Protein AF-A0A2G6IHY5-F1 (afdb_monomer_lite)

Secondary structure (DSSP, 8-state):
------------S---------PPP-HHHHHHHHHHHHHHHHHHHS--SSHHHHHHHHHHHHTS-HHHHHHHHTTSSPPPHHHHHHHHHHH-HHHHHHHHHTT--HHHHHHHHHH-------

Structure (mmCIF, N/CA/C/O backbone):
data_AF-A0A2G6IHY5-F1
#
_entry.id   AF-A0A2G6IHY5-F1
#
loop_
_atom_site.group_PDB
_atom_site.id
_atom_site.type_symbol
_atom_site.label_atom_id
_atom_site.label_alt_id
_atom_site.label_comp_id
_atom_site.label_asym_id
_atom_site.label_entity_id
_atom_site.label_seq_id
_atom_site.pdbx_PDB_ins_code
_atom_site.Cartn_x
_atom_site.Cartn_y
_atom_site.Cartn_z
_atom_site.occupancy
_atom_site.B_iso_or_equiv
_atom_site.auth_seq_id
_atom_site.auth_comp_id
_atom_site.auth_asym_id
_atom_site.auth_atom_id
_atom_site.pdbx_PDB_model_num
ATOM 1 N N . MET A 1 1 ? 48.001 -46.995 -20.406 1.00 42.53 1 MET A N 1
ATOM 2 C CA . MET A 1 1 ? 47.532 -46.621 -21.757 1.00 42.53 1 MET A CA 1
ATOM 3 C C . MET A 1 1 ? 46.487 -45.537 -21.577 1.00 42.53 1 MET A C 1
ATOM 5 O O . MET A 1 1 ? 45.381 -45.835 -21.153 1.00 42.53 1 MET A O 1
ATOM 9 N N . THR A 1 2 ? 46.889 -44.283 -21.754 1.00 46.12 2 THR A N 1
ATOM 10 C CA . THR A 1 2 ? 46.117 -43.088 -21.384 1.00 46.12 2 THR A CA 1
ATOM 11 C C . THR A 1 2 ? 45.670 -42.421 -22.679 1.00 46.12 2 THR A C 1
ATOM 13 O O . THR A 1 2 ? 46.515 -42.007 -23.470 1.00 46.12 2 THR A O 1
ATOM 16 N N . ALA A 1 3 ? 44.365 -42.396 -22.944 1.00 45.03 3 ALA A N 1
ATOM 17 C CA . ALA A 1 3 ? 43.824 -41.763 -24.142 1.00 45.03 3 ALA A CA 1
ATOM 18 C C . ALA A 1 3 ? 43.989 -40.229 -24.061 1.00 45.03 3 ALA A C 1
ATOM 20 O O . ALA A 1 3 ? 43.803 -39.663 -22.980 1.00 45.03 3 ALA A O 1
ATOM 21 N N . PRO A 1 4 ? 44.339 -39.542 -25.164 1.00 51.84 4 PRO A N 1
ATOM 22 C CA . PRO A 1 4 ? 44.463 -38.092 -25.176 1.00 51.84 4 PRO A CA 1
ATOM 23 C C . PRO A 1 4 ? 43.076 -37.439 -25.222 1.00 51.84 4 PRO A C 1
ATOM 25 O O . PRO A 1 4 ? 42.255 -37.755 -26.080 1.00 51.84 4 PRO A O 1
ATOM 28 N N . ILE A 1 5 ? 42.835 -36.497 -24.310 1.00 55.34 5 ILE A N 1
ATOM 29 C CA . ILE A 1 5 ? 41.674 -35.604 -24.335 1.00 55.34 5 ILE A CA 1
ATOM 30 C C . ILE A 1 5 ? 41.906 -34.604 -25.475 1.00 55.34 5 ILE A C 1
ATOM 32 O O . ILE A 1 5 ? 42.683 -33.660 -25.332 1.00 55.34 5 ILE A O 1
ATOM 36 N N . ARG A 1 6 ? 41.272 -34.836 -26.626 1.00 54.81 6 ARG A N 1
ATOM 37 C CA . ARG A 1 6 ? 41.107 -33.846 -27.693 1.00 54.81 6 ARG A CA 1
ATOM 38 C C . ARG A 1 6 ? 39.619 -33.595 -27.919 1.00 54.81 6 ARG A C 1
ATOM 40 O O . ARG A 1 6 ? 38.819 -34.521 -27.868 1.00 54.81 6 ARG A O 1
ATOM 47 N N . ASP A 1 7 ? 39.332 -32.324 -28.181 1.00 50.62 7 ASP A N 1
ATOM 48 C CA . ASP A 1 7 ? 38.111 -31.784 -28.781 1.00 50.62 7 ASP A CA 1
ATOM 49 C C . ASP A 1 7 ? 36.902 -31.574 -27.855 1.00 50.62 7 ASP A C 1
ATOM 51 O O . ASP A 1 7 ? 35.847 -32.185 -27.995 1.00 50.62 7 ASP A O 1
ATOM 55 N N . LEU A 1 8 ? 37.024 -30.584 -26.961 1.00 50.41 8 LEU A N 1
ATOM 56 C CA . LEU A 1 8 ? 35.872 -29.747 -26.614 1.00 50.41 8 LEU A CA 1
ATOM 57 C C . LEU A 1 8 ? 35.815 -28.581 -27.617 1.00 50.41 8 LEU A C 1
ATOM 59 O O . LEU A 1 8 ? 36.819 -27.878 -27.766 1.00 50.41 8 LEU A O 1
ATOM 63 N N . PRO A 1 9 ? 34.689 -28.351 -28.313 1.00 47.09 9 PRO A N 1
ATOM 64 C CA . PRO A 1 9 ? 34.588 -27.253 -29.263 1.00 47.09 9 PRO A CA 1
ATOM 65 C C . PRO A 1 9 ? 34.684 -25.903 -28.533 1.00 47.09 9 PRO A C 1
ATOM 67 O O . PRO A 1 9 ? 33.994 -25.665 -27.540 1.00 47.09 9 PRO A O 1
ATOM 70 N N . GLN A 1 10 ? 35.548 -25.017 -29.041 1.00 51.28 10 GLN A N 1
ATOM 71 C CA . GLN A 1 10 ? 35.742 -23.627 -28.610 1.00 51.28 10 GLN A CA 1
ATOM 72 C C . GLN A 1 10 ? 34.499 -22.756 -28.891 1.00 51.28 10 GLN A C 1
ATOM 74 O O . GLN A 1 10 ? 34.558 -21.794 -29.651 1.00 51.28 10 GLN A O 1
ATOM 79 N N . VAL A 1 11 ? 33.354 -23.055 -28.280 1.00 48.09 11 VAL A N 1
ATOM 80 C CA . VAL A 1 11 ? 32.143 -22.222 -28.387 1.00 48.09 11 VAL A CA 1
ATOM 81 C C . VAL A 1 11 ? 32.038 -21.309 -27.168 1.00 48.09 11 VAL A C 1
ATOM 83 O O . VAL A 1 11 ? 31.074 -21.376 -26.421 1.00 48.09 11 VAL A O 1
ATOM 86 N N . LEU A 1 12 ? 33.055 -20.482 -26.912 1.00 45.16 12 LEU A N 1
ATOM 87 C CA . LEU A 1 12 ? 32.998 -19.471 -25.844 1.00 45.16 12 LEU A CA 1
ATOM 88 C C . LEU A 1 12 ? 33.765 -18.183 -26.190 1.00 45.16 12 LEU A C 1
ATOM 90 O O . LEU A 1 12 ? 34.335 -17.558 -25.303 1.00 45.16 12 LEU A O 1
ATOM 94 N N . HIS A 1 13 ? 33.788 -17.759 -27.460 1.00 44.12 13 HIS A N 1
ATOM 95 C CA . HIS A 1 13 ? 34.491 -16.518 -27.822 1.00 44.12 13 HIS A CA 1
ATOM 96 C C . HIS A 1 13 ? 33.731 -15.479 -28.651 1.00 44.12 13 HIS A C 1
ATOM 98 O O . HIS A 1 13 ? 34.336 -14.500 -29.074 1.00 44.12 13 HIS A O 1
ATOM 104 N N . GLU A 1 14 ? 32.405 -15.580 -28.771 1.00 40.94 14 GLU A N 1
ATOM 105 C CA . GLU A 1 14 ? 31.595 -14.535 -29.418 1.00 40.94 14 GLU A CA 1
ATOM 106 C C . GLU A 1 14 ? 30.327 -14.206 -28.617 1.00 40.94 14 GLU A C 1
ATOM 108 O O . GLU A 1 14 ? 29.199 -14.384 -29.056 1.00 40.94 14 GLU A O 1
ATOM 113 N N . ALA A 1 15 ? 30.520 -13.677 -27.410 1.00 43.53 15 ALA A N 1
ATOM 114 C CA . ALA A 1 15 ? 29.554 -12.767 -26.793 1.00 43.53 15 ALA A CA 1
ATOM 115 C C . ALA A 1 15 ? 30.269 -11.443 -26.494 1.00 43.53 15 ALA A C 1
ATOM 117 O O . ALA A 1 15 ? 30.349 -10.972 -25.361 1.00 43.53 15 ALA A O 1
ATOM 118 N N . SER A 1 16 ? 30.875 -10.879 -27.539 1.00 42.69 16 SER A N 1
ATOM 119 C CA . SER A 1 16 ? 31.431 -9.536 -27.511 1.00 42.69 16 SER A CA 1
ATOM 120 C C . SER A 1 16 ? 30.284 -8.524 -27.471 1.00 42.69 16 SER A C 1
ATOM 122 O O . SER A 1 16 ? 29.480 -8.438 -28.392 1.00 42.69 16 SER A O 1
ATOM 124 N N . SER A 1 17 ? 30.257 -7.752 -26.386 1.00 43.03 17 SER A N 1
ATOM 125 C CA . SER A 1 17 ? 29.934 -6.320 -26.379 1.00 43.03 17 SER A CA 1
ATOM 126 C C . SER A 1 17 ? 28.551 -5.851 -26.863 1.00 43.03 17 SER A C 1
ATOM 128 O O . SER A 1 17 ? 28.430 -4.827 -27.527 1.00 43.03 17 SER A O 1
ATOM 130 N N . ALA A 1 18 ? 27.472 -6.449 -26.358 1.00 43.50 18 ALA A N 1
ATOM 131 C CA . ALA A 1 18 ? 26.293 -5.635 -26.062 1.00 43.50 18 ALA A CA 1
ATOM 132 C C . ALA A 1 18 ? 26.519 -4.974 -24.696 1.00 43.50 18 ALA A C 1
ATOM 134 O O . ALA A 1 18 ? 26.227 -5.567 -23.655 1.00 43.50 18 ALA A O 1
ATOM 135 N N . GLN A 1 19 ? 27.074 -3.755 -24.679 1.00 49.50 19 GLN A N 1
ATOM 136 C CA . GLN A 1 19 ? 26.905 -2.871 -23.526 1.00 49.50 19 GLN A CA 1
ATOM 137 C C . GLN A 1 19 ? 25.406 -2.814 -23.248 1.00 49.50 19 GLN A C 1
ATOM 139 O O . GLN A 1 19 ? 24.641 -2.210 -23.998 1.00 49.50 19 GLN A O 1
ATOM 144 N N . SER A 1 20 ? 24.978 -3.529 -22.210 1.00 49.41 20 SER A N 1
ATOM 145 C CA . SER A 1 20 ? 23.612 -3.487 -21.723 1.00 49.41 20 SER A CA 1
ATOM 146 C C . SER A 1 20 ? 23.421 -2.075 -21.196 1.00 49.41 20 SER A C 1
ATOM 148 O O . SER A 1 20 ? 23.779 -1.785 -20.058 1.00 49.41 20 SER A O 1
ATOM 150 N N . GLY A 1 21 ? 22.964 -1.175 -22.067 1.00 45.34 21 GLY A N 1
ATOM 151 C CA . GLY A 1 21 ? 22.599 0.193 -21.740 1.00 45.34 21 GLY A CA 1
ATOM 152 C C . GLY A 1 21 ? 21.394 0.162 -20.815 1.00 45.34 21 GLY A C 1
ATOM 153 O O . GLY A 1 21 ? 20.267 0.405 -21.236 1.00 45.34 21 GLY A O 1
ATOM 154 N N . VAL A 1 22 ? 21.614 -0.217 -19.557 1.00 59.16 22 VAL A N 1
ATOM 155 C CA . VAL A 1 22 ? 20.618 -0.102 -18.502 1.00 59.16 22 VAL A CA 1
ATOM 156 C C . VAL A 1 22 ? 20.440 1.392 -18.304 1.00 59.16 22 VAL A C 1
ATOM 158 O O . VAL A 1 22 ? 21.335 2.054 -17.775 1.00 59.16 22 VAL A O 1
ATOM 161 N N . ALA A 1 23 ? 19.328 1.944 -18.798 1.00 62.31 23 ALA A N 1
ATOM 162 C CA . ALA A 1 23 ? 19.044 3.352 -18.568 1.00 62.31 23 ALA A CA 1
ATOM 163 C C . ALA A 1 23 ? 19.051 3.614 -17.051 1.00 62.31 23 ALA A C 1
ATOM 165 O O . ALA A 1 23 ? 18.629 2.746 -16.274 1.00 62.31 23 ALA A O 1
ATOM 166 N N . PRO A 1 24 ? 19.564 4.773 -16.614 1.00 70.56 24 PRO A N 1
ATOM 167 C CA . PRO A 1 24 ? 19.624 5.102 -15.202 1.00 70.56 24 PRO A CA 1
ATOM 168 C C . PRO A 1 24 ? 18.221 5.048 -14.596 1.00 70.56 24 PRO A C 1
ATOM 170 O O . PRO A 1 24 ? 17.255 5.535 -15.179 1.00 70.56 24 PRO A O 1
ATOM 173 N N . VAL A 1 25 ? 18.116 4.448 -13.411 1.00 76.19 25 VAL A N 1
ATOM 174 C CA . VAL A 1 25 ? 16.844 4.317 -12.695 1.00 76.19 25 VAL A CA 1
ATOM 175 C C . VAL A 1 25 ? 16.269 5.699 -12.399 1.00 76.19 25 VAL A C 1
ATOM 177 O O . VAL A 1 25 ? 16.907 6.508 -11.715 1.00 76.19 25 VAL A O 1
ATOM 180 N N . ASN A 1 26 ? 15.037 5.954 -12.841 1.00 82.94 26 ASN A N 1
ATOM 181 C CA . ASN A 1 26 ? 14.328 7.168 -12.463 1.00 82.94 26 ASN A CA 1
ATOM 182 C C . ASN A 1 26 ? 13.863 7.067 -11.003 1.00 82.94 26 ASN A C 1
ATOM 184 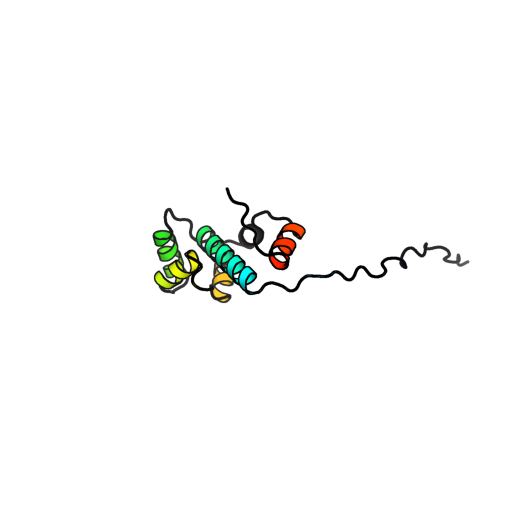O O . ASN A 1 26 ? 12.909 6.361 -10.672 1.00 82.94 26 ASN A O 1
ATOM 188 N N . ARG A 1 27 ? 14.544 7.792 -10.111 1.00 81.81 27 ARG A N 1
ATOM 189 C CA . ARG A 1 27 ? 14.272 7.749 -8.666 1.00 81.81 27 ARG A CA 1
ATOM 190 C C . ARG A 1 27 ? 12.868 8.229 -8.299 1.00 81.81 27 ARG A C 1
ATOM 192 O O . ARG A 1 27 ? 12.289 7.683 -7.366 1.00 81.81 27 ARG A O 1
ATOM 199 N N . VAL A 1 28 ? 12.325 9.218 -9.009 1.00 83.19 28 VAL A N 1
ATOM 200 C CA . VAL A 1 28 ? 10.987 9.768 -8.723 1.00 83.19 28 VAL A CA 1
ATOM 201 C C . VAL A 1 28 ? 9.917 8.724 -9.026 1.00 83.19 28 VAL A C 1
ATOM 203 O O . VAL A 1 28 ? 9.020 8.476 -8.223 1.00 83.19 28 VAL A O 1
ATOM 206 N N . GLU A 1 29 ? 10.046 8.048 -10.162 1.00 80.38 29 GLU A N 1
ATOM 207 C CA . GLU A 1 29 ? 9.106 7.003 -10.562 1.00 80.38 29 GLU A CA 1
ATOM 208 C C . GLU A 1 29 ? 9.254 5.756 -9.699 1.00 80.38 29 GLU A C 1
ATOM 210 O O . GLU A 1 29 ? 8.252 5.162 -9.304 1.00 80.38 29 GLU A O 1
ATOM 215 N N . LEU A 1 30 ? 10.486 5.403 -9.320 1.00 84.50 30 LEU A N 1
ATOM 216 C CA . LEU A 1 30 ? 10.735 4.324 -8.372 1.00 84.50 30 LEU A CA 1
ATOM 217 C C . LEU A 1 30 ? 10.052 4.591 -7.024 1.00 84.50 30 LEU A C 1
ATOM 219 O O . LEU A 1 30 ? 9.439 3.683 -6.466 1.00 84.50 30 LEU A O 1
ATOM 223 N N . GLN A 1 31 ? 10.120 5.823 -6.510 1.00 89.38 31 GLN A N 1
ATOM 224 C CA . GLN A 1 31 ? 9.428 6.201 -5.276 1.00 89.38 31 GLN A CA 1
ATOM 225 C C . GLN A 1 31 ? 7.913 6.063 -5.413 1.00 89.38 31 GLN A C 1
ATOM 227 O O . GLN A 1 31 ? 7.265 5.562 -4.494 1.00 89.38 31 GLN A O 1
ATOM 232 N N . GLN A 1 32 ? 7.341 6.453 -6.555 1.00 89.19 32 GLN A N 1
ATOM 233 C CA . GLN A 1 32 ? 5.910 6.273 -6.781 1.00 89.19 32 GLN A CA 1
ATOM 234 C C . GLN A 1 32 ? 5.525 4.793 -6.813 1.00 89.19 32 GLN A C 1
ATOM 236 O O . GLN A 1 32 ? 4.610 4.389 -6.101 1.00 89.19 32 GLN A O 1
ATOM 241 N N . VAL A 1 33 ? 6.269 3.971 -7.559 1.00 88.44 33 VAL A N 1
ATOM 242 C CA . VAL A 1 33 ? 6.052 2.519 -7.598 1.00 88.44 33 VAL A CA 1
ATOM 243 C C . VAL A 1 33 ? 6.157 1.926 -6.195 1.00 88.44 33 VAL A C 1
ATOM 245 O O . VAL A 1 33 ? 5.295 1.146 -5.803 1.00 88.44 33 VAL A O 1
ATOM 248 N N . ALA A 1 34 ? 7.163 2.315 -5.410 1.00 91.31 34 ALA A N 1
ATOM 249 C CA . ALA A 1 34 ? 7.328 1.832 -4.043 1.00 91.31 34 ALA A CA 1
ATOM 250 C C . ALA A 1 34 ? 6.113 2.165 -3.161 1.00 91.31 34 ALA A C 1
ATOM 252 O O . ALA A 1 34 ? 5.639 1.297 -2.430 1.00 91.31 34 ALA A O 1
ATOM 253 N N . ARG A 1 35 ? 5.566 3.383 -3.266 1.00 95.31 35 ARG A N 1
ATOM 254 C CA . ARG A 1 35 ? 4.366 3.799 -2.521 1.00 95.31 35 ARG A CA 1
ATOM 255 C C . ARG A 1 35 ? 3.121 3.032 -2.957 1.00 95.31 35 ARG A C 1
ATOM 257 O O . ARG A 1 35 ? 2.410 2.509 -2.104 1.00 95.31 35 ARG A O 1
ATOM 264 N N . ASP A 1 36 ? 2.916 2.861 -4.261 1.00 93.69 36 ASP A N 1
ATOM 265 C CA . ASP A 1 36 ? 1.792 2.081 -4.793 1.00 93.69 36 ASP A CA 1
ATOM 266 C C . ASP A 1 36 ? 1.846 0.621 -4.305 1.00 93.69 36 ASP A C 1
ATOM 268 O O . ASP A 1 36 ? 0.830 0.030 -3.930 1.00 93.69 36 ASP A O 1
ATOM 272 N N . ARG A 1 37 ? 3.048 0.029 -4.284 1.00 93.88 37 ARG A N 1
ATOM 273 C CA . ARG A 1 37 ? 3.281 -1.340 -3.798 1.00 93.88 37 ARG A CA 1
ATOM 274 C C . ARG A 1 37 ? 3.086 -1.458 -2.296 1.00 93.88 37 ARG A C 1
ATOM 276 O O . ARG A 1 37 ? 2.473 -2.421 -1.846 1.00 93.88 37 ARG A O 1
ATOM 283 N N . ALA A 1 38 ? 3.550 -0.478 -1.532 1.00 96.12 38 ALA A N 1
ATOM 284 C CA . ALA A 1 38 ? 3.331 -0.432 -0.097 1.00 96.12 38 ALA A CA 1
ATOM 285 C C . ALA A 1 38 ? 1.835 -0.351 0.242 1.00 96.12 38 ALA A C 1
ATOM 287 O O . ALA A 1 38 ? 1.352 -1.124 1.067 1.00 96.12 38 ALA A O 1
ATOM 288 N N . ALA A 1 39 ? 1.080 0.510 -0.446 1.00 97.56 39 ALA A N 1
ATOM 289 C CA . ALA A 1 39 ? -0.363 0.621 -0.263 1.00 97.56 39 ALA A CA 1
ATOM 290 C C . ALA A 1 39 ? -1.090 -0.692 -0.604 1.00 97.56 39 ALA A C 1
ATOM 292 O O . ALA A 1 39 ? -1.965 -1.131 0.142 1.00 97.56 39 ALA A O 1
ATOM 293 N N . ALA A 1 40 ? -0.708 -1.357 -1.700 1.00 96.31 40 ALA A N 1
ATOM 294 C CA . ALA A 1 40 ? -1.240 -2.674 -2.052 1.00 96.31 40 ALA A CA 1
ATOM 295 C C . ALA A 1 40 ? -0.917 -3.738 -0.987 1.00 96.31 40 ALA A C 1
ATOM 297 O O . ALA A 1 40 ? -1.793 -4.518 -0.618 1.00 96.31 40 ALA A O 1
ATOM 298 N N . LEU A 1 41 ? 0.305 -3.731 -0.445 1.00 97.25 41 LEU A N 1
ATOM 299 C CA . LEU A 1 41 ? 0.720 -4.664 0.600 1.00 97.25 41 LEU A CA 1
ATOM 300 C C . LEU A 1 41 ? -0.063 -4.452 1.904 1.00 97.25 41 LEU A C 1
ATOM 302 O O . LEU A 1 41 ? -0.477 -5.425 2.528 1.00 97.25 41 LEU A O 1
ATOM 306 N N . ILE A 1 42 ? -0.321 -3.197 2.291 1.00 98.06 42 ILE A N 1
ATOM 307 C CA . ILE A 1 42 ? -1.157 -2.874 3.458 1.00 98.06 42 ILE A CA 1
ATOM 308 C C . ILE A 1 42 ? -2.578 -3.418 3.262 1.00 98.06 42 ILE A C 1
ATOM 310 O O . ILE A 1 42 ? -3.098 -4.087 4.154 1.00 98.06 42 ILE A O 1
ATOM 314 N N . ARG A 1 43 ? -3.189 -3.198 2.089 1.00 97.81 43 ARG A N 1
ATOM 315 C CA . ARG A 1 43 ? -4.542 -3.701 1.787 1.00 97.81 43 ARG A CA 1
ATOM 316 C C . ARG A 1 43 ? -4.608 -5.231 1.765 1.00 97.81 43 ARG A C 1
ATOM 318 O O . ARG A 1 43 ? -5.590 -5.794 2.234 1.00 97.81 43 ARG A O 1
ATOM 325 N N . ALA A 1 44 ? -3.561 -5.903 1.285 1.00 96.50 44 ALA A N 1
ATOM 326 C CA . ALA A 1 44 ? -3.452 -7.362 1.350 1.00 96.50 44 ALA A CA 1
ATOM 327 C C . ALA A 1 44 ? -3.311 -7.878 2.795 1.00 96.50 44 ALA A C 1
ATOM 329 O O . ALA A 1 44 ? -3.904 -8.891 3.155 1.00 96.50 44 ALA A O 1
ATOM 330 N N . ALA A 1 45 ? -2.557 -7.170 3.638 1.00 97.25 45 ALA A N 1
ATOM 331 C CA . ALA A 1 45 ? -2.343 -7.535 5.038 1.00 97.25 45 ALA A CA 1
ATOM 332 C C . ALA A 1 45 ? -3.558 -7.281 5.944 1.00 97.25 45 ALA A C 1
ATOM 334 O O . ALA A 1 45 ? -3.713 -7.948 6.977 1.00 97.25 45 ALA A O 1
ATOM 335 N N . PHE A 1 46 ? -4.399 -6.316 5.565 1.00 97.62 46 PHE A N 1
ATOM 336 C CA . PHE A 1 46 ? -5.591 -5.896 6.297 1.00 97.62 46 PHE A CA 1
ATOM 337 C C . PHE A 1 46 ? -6.772 -5.660 5.341 1.00 97.62 46 PHE A C 1
ATOM 339 O O . PHE A 1 46 ? -7.140 -4.505 5.097 1.00 97.62 46 PHE A O 1
ATOM 346 N N . PRO A 1 47 ? -7.381 -6.730 4.798 1.00 96.69 47 PRO A N 1
ATOM 347 C CA . PRO A 1 47 ? -8.531 -6.607 3.910 1.00 96.69 47 PRO A CA 1
ATOM 348 C C . PRO A 1 47 ? -9.709 -5.944 4.630 1.00 96.69 47 PRO A C 1
ATOM 350 O O . PRO A 1 47 ? -10.110 -6.377 5.710 1.00 96.69 47 PRO A O 1
ATOM 353 N N . ALA A 1 48 ? -10.259 -4.887 4.037 1.00 97.06 48 ALA A N 1
ATOM 354 C CA . ALA A 1 48 ? -11.402 -4.157 4.572 1.00 97.06 48 ALA A CA 1
ATOM 355 C C . ALA A 1 48 ? -12.181 -3.465 3.444 1.00 97.06 48 ALA A C 1
ATOM 357 O O . ALA A 1 48 ? -11.651 -3.236 2.360 1.00 97.06 48 ALA A O 1
ATOM 358 N N . GLU A 1 49 ? -13.427 -3.082 3.722 1.00 95.06 49 GLU A N 1
ATOM 359 C CA . GLU A 1 49 ? -14.325 -2.437 2.750 1.00 95.06 49 GLU A CA 1
ATOM 360 C C . GLU A 1 49 ? -13.940 -0.985 2.423 1.00 95.06 49 GLU A C 1
ATOM 362 O O . GLU A 1 49 ? -14.405 -0.415 1.439 1.00 95.06 49 GLU A O 1
ATOM 367 N N . SER A 1 50 ? -13.098 -0.359 3.250 1.00 98.00 50 SER A N 1
ATOM 368 C CA . SER A 1 50 ? -12.636 1.013 3.043 1.00 98.00 50 SER A CA 1
ATOM 369 C C . SER A 1 50 ? -11.210 1.217 3.538 1.00 98.00 50 SER A C 1
ATOM 371 O O . SER A 1 50 ? -10.770 0.574 4.495 1.00 98.00 50 SER A O 1
ATOM 373 N N . ASP A 1 51 ? -10.512 2.192 2.952 1.00 97.94 51 ASP A N 1
ATOM 374 C CA . ASP A 1 51 ? -9.162 2.574 3.382 1.00 97.94 51 ASP A CA 1
ATOM 375 C C . ASP A 1 51 ? -9.136 3.051 4.842 1.00 97.94 51 ASP A C 1
ATOM 377 O O . ASP A 1 51 ? -8.155 2.824 5.542 1.00 97.94 51 ASP A O 1
ATOM 381 N N . ARG A 1 52 ? -10.225 3.643 5.354 1.00 98.19 52 ARG A N 1
ATOM 382 C CA . ARG A 1 52 ? -10.323 4.035 6.770 1.00 98.19 52 ARG A CA 1
ATOM 383 C C . ARG A 1 52 ? -10.398 2.823 7.701 1.00 98.19 52 ARG A C 1
ATOM 385 O O . ARG A 1 52 ? -9.741 2.818 8.739 1.00 98.19 52 ARG A O 1
ATOM 392 N N . ALA A 1 53 ? -11.174 1.802 7.339 1.00 98.31 53 ALA A N 1
ATOM 393 C CA . ALA A 1 53 ? -11.238 0.560 8.108 1.00 98.31 53 ALA A CA 1
ATOM 394 C C . ALA A 1 53 ? -9.907 -0.210 8.041 1.00 98.31 53 ALA A C 1
ATOM 396 O O . ALA A 1 53 ? -9.416 -0.673 9.071 1.00 98.31 53 ALA A O 1
ATOM 397 N N . CYS A 1 54 ? -9.287 -0.262 6.856 1.00 98.31 54 CYS A N 1
ATOM 398 C CA . CYS A 1 54 ? -7.953 -0.827 6.647 1.00 98.31 54 CYS A CA 1
ATOM 399 C C . CYS A 1 54 ? -6.906 -0.112 7.516 1.00 98.31 54 CYS A C 1
ATOM 401 O O . CYS A 1 54 ? -6.183 -0.758 8.276 1.00 98.31 54 CYS A O 1
ATOM 403 N N . ALA A 1 55 ? -6.885 1.225 7.477 1.00 98.56 55 ALA A N 1
ATOM 404 C CA . ALA A 1 55 ? -5.964 2.047 8.251 1.00 98.56 55 ALA A CA 1
ATOM 405 C C . ALA A 1 55 ? -6.094 1.802 9.754 1.00 98.56 55 ALA A C 1
ATOM 407 O O . ALA A 1 55 ? -5.078 1.608 10.410 1.00 98.56 55 ALA A O 1
ATOM 408 N N . LYS A 1 56 ? -7.318 1.732 10.289 1.00 98.50 56 LYS A N 1
ATOM 409 C CA . LYS A 1 56 ? -7.557 1.464 11.714 1.00 98.50 56 LYS A CA 1
ATOM 410 C C . LYS A 1 56 ? -7.011 0.100 12.155 1.00 98.50 56 LYS A C 1
ATOM 412 O O . LYS A 1 56 ? -6.365 -0.008 13.200 1.00 98.50 56 LYS A O 1
ATOM 417 N N . ALA A 1 57 ? -7.248 -0.948 11.363 1.00 98.25 57 ALA A N 1
ATOM 418 C CA . ALA A 1 57 ? -6.754 -2.294 11.661 1.00 98.25 57 ALA A CA 1
ATOM 419 C C . ALA A 1 57 ? -5.218 -2.362 11.601 1.00 98.25 57 ALA A C 1
ATOM 421 O O . ALA A 1 57 ? -4.576 -2.864 12.527 1.00 98.25 57 ALA A O 1
ATOM 422 N N . ALA A 1 58 ? -4.632 -1.802 10.541 1.00 98.31 58 ALA A N 1
ATOM 423 C CA . ALA A 1 58 ? -3.189 -1.754 10.352 1.00 98.31 58 ALA A CA 1
ATOM 424 C C . ALA A 1 58 ? -2.492 -0.915 11.432 1.00 98.31 58 ALA A C 1
ATOM 426 O O . ALA A 1 58 ? -1.503 -1.364 12.001 1.00 98.31 58 ALA A O 1
ATOM 427 N N . ALA A 1 59 ? -3.024 0.265 11.757 1.00 98.44 59 ALA A N 1
ATOM 428 C CA . ALA A 1 59 ? -2.485 1.168 12.771 1.00 98.44 59 ALA A CA 1
ATOM 429 C C . ALA A 1 59 ? -2.446 0.515 14.156 1.00 98.44 59 ALA A C 1
ATOM 431 O O . ALA A 1 59 ? -1.434 0.606 14.849 1.00 98.44 59 ALA A O 1
ATOM 432 N N . THR A 1 60 ? -3.502 -0.222 14.512 1.00 98.19 60 THR A N 1
ATOM 433 C CA . THR A 1 60 ? -3.568 -0.975 15.773 1.00 98.19 60 THR A CA 1
ATOM 434 C C . THR A 1 60 ? -2.464 -2.032 15.853 1.00 98.19 60 THR A C 1
ATOM 436 O O . THR A 1 60 ? -1.795 -2.148 16.876 1.00 98.19 60 THR A O 1
ATOM 439 N N . TRP A 1 61 ? -2.244 -2.792 14.775 1.00 98.31 61 TRP A N 1
ATOM 440 C CA . TRP A 1 61 ? -1.229 -3.851 14.750 1.00 98.31 61 TRP A CA 1
ATOM 441 C C . TRP A 1 61 ? 0.204 -3.303 14.677 1.00 98.31 61 TRP A C 1
ATOM 443 O O . TRP A 1 61 ? 1.097 -3.826 15.336 1.00 98.31 61 TRP A O 1
ATOM 453 N N . LEU A 1 62 ? 0.414 -2.239 13.898 1.00 97.69 62 LEU A N 1
ATOM 454 C CA . LEU A 1 62 ? 1.712 -1.589 13.693 1.00 97.69 62 LEU A CA 1
ATOM 455 C C . LEU A 1 62 ? 2.088 -0.604 14.809 1.00 97.69 62 LEU A C 1
ATOM 457 O O . LEU A 1 62 ? 3.208 -0.103 14.805 1.00 97.69 62 LEU A O 1
ATOM 461 N N . GLN A 1 63 ? 1.167 -0.303 15.730 1.00 97.81 63 GLN A N 1
ATOM 462 C CA . GLN A 1 63 ? 1.340 0.684 16.803 1.00 97.81 63 GLN A CA 1
ATOM 463 C C . GLN A 1 63 ? 1.722 2.084 16.285 1.00 97.81 63 GLN A C 1
ATOM 465 O O . GLN A 1 63 ? 2.562 2.781 16.852 1.00 97.81 63 GLN A O 1
ATOM 470 N N . VAL A 1 64 ? 1.077 2.509 15.197 1.00 98.25 64 VAL A N 1
ATOM 471 C CA . VAL A 1 64 ? 1.218 3.848 14.599 1.00 98.25 64 VAL A CA 1
ATOM 472 C C . VAL A 1 64 ? -0.140 4.549 14.554 1.00 98.25 64 VAL A C 1
ATOM 474 O O . VAL A 1 64 ? -1.162 3.958 14.881 1.00 98.25 64 VAL A O 1
ATOM 477 N N . SER A 1 65 ? -0.182 5.819 14.147 1.00 98.38 65 SER A N 1
ATOM 478 C CA . SER A 1 65 ? -1.460 6.528 13.993 1.00 98.38 65 SER A CA 1
ATOM 479 C C . SER A 1 65 ? -2.216 6.115 12.724 1.00 98.38 65 SER A C 1
ATOM 481 O O . SER A 1 65 ? -1.607 5.928 11.668 1.00 98.38 65 SER A O 1
ATOM 483 N N . ASP A 1 66 ? -3.552 6.104 12.784 1.00 98.12 66 ASP A N 1
ATOM 484 C CA . ASP A 1 66 ? -4.429 5.911 11.616 1.00 98.12 66 ASP A CA 1
ATOM 485 C C . ASP A 1 66 ? -4.081 6.881 10.478 1.00 98.12 66 ASP A C 1
ATOM 487 O O . ASP A 1 66 ? -4.076 6.509 9.305 1.00 98.12 66 ASP A O 1
ATOM 491 N N . ARG A 1 67 ? -3.736 8.130 10.823 1.00 98.38 67 ARG A N 1
ATOM 492 C CA . ARG 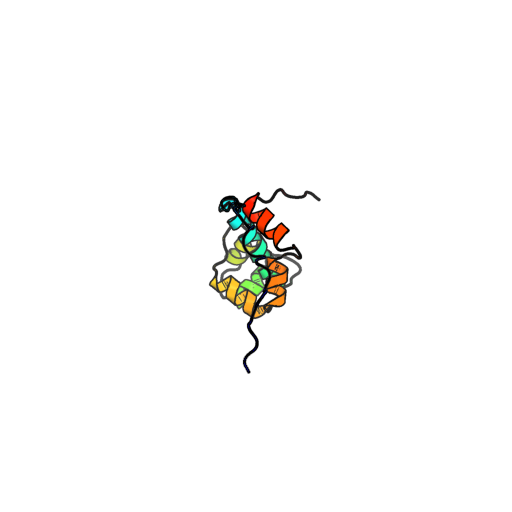A 1 67 ? -3.339 9.159 9.854 1.00 98.38 67 ARG A CA 1
ATOM 493 C C . ARG A 1 67 ? -2.074 8.773 9.091 1.00 98.38 67 ARG A C 1
ATOM 495 O O . ARG A 1 67 ? -2.020 9.000 7.887 1.00 98.38 67 ARG A O 1
ATOM 502 N N . ALA A 1 68 ? -1.076 8.198 9.763 1.00 98.38 68 ALA A N 1
ATOM 503 C CA . ALA A 1 68 ? 0.139 7.740 9.094 1.00 98.38 68 ALA A CA 1
ATOM 504 C C . ALA A 1 68 ? -0.189 6.663 8.053 1.00 98.38 68 ALA A C 1
ATOM 506 O O . ALA A 1 68 ? 0.245 6.769 6.908 1.00 98.38 68 ALA A O 1
ATOM 507 N N . VAL A 1 69 ? -1.034 5.692 8.412 1.00 98.56 69 VAL A N 1
ATOM 508 C CA . VAL A 1 69 ? -1.442 4.632 7.482 1.00 98.56 69 VAL A CA 1
ATOM 509 C C . VAL A 1 69 ? -2.277 5.178 6.325 1.00 98.56 69 VAL A C 1
ATOM 511 O O . VAL A 1 69 ? -2.054 4.787 5.184 1.00 98.56 69 VAL A O 1
ATOM 514 N N . LEU A 1 70 ? -3.192 6.118 6.577 1.00 98.62 70 LEU A N 1
ATOM 515 C CA . LEU A 1 70 ? -3.957 6.777 5.513 1.00 98.62 70 LEU A CA 1
ATOM 516 C C . LEU A 1 70 ? -3.046 7.512 4.524 1.00 98.62 70 LEU A C 1
ATOM 518 O O . LEU A 1 70 ? -3.221 7.371 3.318 1.00 98.62 70 LEU A O 1
ATOM 522 N N . ASN A 1 71 ? -2.035 8.228 5.019 1.00 98.44 71 ASN A N 1
ATOM 523 C CA . ASN A 1 71 ? -1.049 8.893 4.169 1.00 98.44 71 ASN A CA 1
ATOM 524 C C . ASN A 1 71 ? -0.239 7.891 3.324 1.00 98.44 71 ASN A C 1
ATOM 526 O O . ASN A 1 71 ? 0.138 8.196 2.193 1.00 98.44 71 ASN A O 1
ATOM 530 N N . TRP A 1 72 ? 0.042 6.699 3.857 1.00 98.31 72 TRP A N 1
ATOM 531 C CA . TRP A 1 72 ? 0.700 5.621 3.113 1.00 98.31 72 TRP A CA 1
ATOM 532 C C . TRP A 1 72 ? -0.212 5.011 2.047 1.00 98.31 72 TRP A C 1
ATOM 534 O O . TRP A 1 72 ? 0.225 4.802 0.919 1.00 98.31 72 TRP A O 1
ATOM 544 N N . LEU A 1 73 ? -1.484 4.768 2.379 1.00 98.06 73 LEU A N 1
ATOM 545 C CA . LEU A 1 73 ? -2.492 4.246 1.451 1.00 98.06 73 LEU A CA 1
ATOM 546 C C . LEU A 1 73 ? -2.793 5.218 0.302 1.00 98.06 73 LEU A C 1
ATOM 548 O O . LEU A 1 73 ? -3.051 4.767 -0.816 1.00 98.06 73 LEU A O 1
ATOM 552 N N . ALA A 1 74 ? -2.728 6.525 0.574 1.00 97.44 74 ALA A N 1
ATOM 553 C CA . ALA A 1 74 ? -2.844 7.592 -0.418 1.00 97.44 74 ALA A CA 1
ATOM 554 C C . ALA A 1 74 ? -1.575 7.766 -1.274 1.00 97.44 74 ALA A C 1
ATOM 556 O O . ALA A 1 74 ? -1.625 8.387 -2.332 1.00 97.44 74 ALA A O 1
ATOM 557 N N . GLY A 1 75 ? -0.438 7.212 -0.839 1.00 96.31 75 GLY A N 1
ATOM 558 C CA . GLY A 1 75 ? 0.848 7.391 -1.510 1.00 96.31 75 GLY A CA 1
ATOM 559 C C . GLY A 1 75 ? 1.468 8.779 -1.312 1.00 96.31 75 GLY A C 1
ATOM 560 O O . GLY A 1 75 ? 2.377 9.149 -2.055 1.00 96.31 75 GLY A O 1
ATOM 561 N N . ASP A 1 76 ? 1.031 9.534 -0.303 1.00 96.62 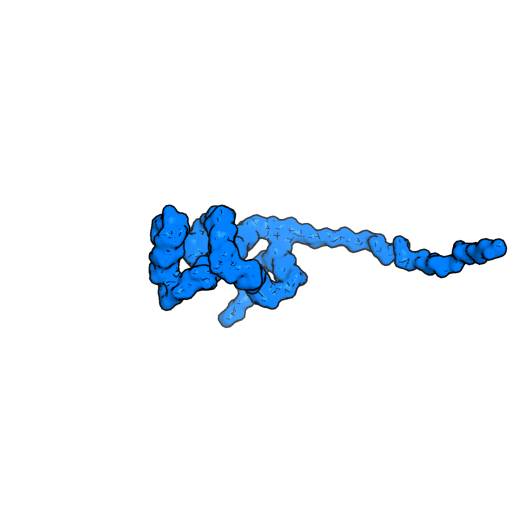76 ASP A N 1
ATOM 562 C CA . ASP A 1 76 ? 1.601 10.845 0.028 1.00 96.62 76 ASP A CA 1
ATOM 563 C C . ASP A 1 76 ? 2.975 10.695 0.693 1.00 96.62 76 ASP A C 1
ATOM 565 O O . ASP A 1 76 ? 3.896 11.475 0.452 1.00 96.62 76 ASP A O 1
ATOM 569 N N . HIS A 1 77 ? 3.129 9.659 1.522 1.00 96.12 77 HIS A N 1
ATOM 570 C CA . HIS A 1 77 ? 4.340 9.402 2.299 1.00 96.12 77 HIS A CA 1
ATOM 571 C C . HIS A 1 77 ? 4.896 8.008 2.011 1.00 96.12 77 HIS A C 1
ATOM 573 O O . HIS A 1 77 ? 4.154 7.065 1.738 1.00 96.12 77 HIS A O 1
ATOM 579 N N . ALA A 1 78 ? 6.220 7.875 2.090 1.00 95.00 78 ALA A N 1
ATOM 580 C CA . ALA A 1 78 ? 6.868 6.573 2.038 1.00 95.00 78 ALA A CA 1
ATOM 581 C C . ALA A 1 78 ? 6.620 5.796 3.338 1.00 95.00 78 ALA A C 1
ATOM 583 O O . ALA A 1 78 ? 6.586 6.371 4.430 1.00 95.00 78 ALA A O 1
ATOM 584 N N . VAL A 1 79 ? 6.471 4.480 3.206 1.00 96.75 79 VAL A N 1
ATOM 585 C CA . VAL A 1 79 ? 6.373 3.565 4.344 1.00 96.75 79 VAL A CA 1
ATOM 586 C C . VAL A 1 79 ? 7.787 3.200 4.802 1.00 96.75 79 VAL A C 1
ATOM 588 O O . VAL A 1 79 ? 8.606 2.853 3.945 1.00 96.75 79 VAL A O 1
ATOM 591 N N . PRO A 1 80 ? 8.098 3.255 6.110 1.00 97.06 80 PRO A N 1
ATOM 592 C CA . PRO A 1 80 ? 9.375 2.772 6.629 1.00 97.06 80 PRO A CA 1
ATOM 593 C C . PRO A 1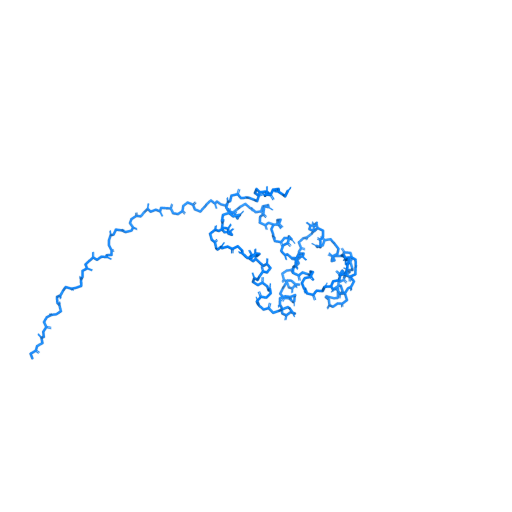 80 ? 9.618 1.307 6.256 1.00 97.06 80 PRO A C 1
ATOM 595 O O . PRO A 1 80 ? 8.684 0.499 6.219 1.00 97.06 80 PRO A O 1
ATOM 598 N N . PHE A 1 81 ? 10.871 0.945 5.988 1.00 94.75 81 PHE A N 1
ATOM 599 C CA . PHE A 1 81 ? 11.207 -0.406 5.539 1.00 94.75 81 PHE A CA 1
ATOM 600 C C . PHE A 1 81 ? 10.854 -1.470 6.588 1.00 94.75 81 PHE A C 1
ATOM 602 O O . PHE A 1 81 ? 10.370 -2.542 6.238 1.00 94.75 81 PHE A O 1
ATOM 609 N N . GLU A 1 82 ? 11.008 -1.156 7.871 1.00 97.44 82 GLU A N 1
ATOM 610 C CA . GLU A 1 82 ? 10.667 -2.024 8.999 1.00 97.44 82 GLU A CA 1
ATOM 611 C C . GLU A 1 82 ? 9.174 -2.382 9.003 1.00 97.44 82 GLU A C 1
ATOM 613 O O . GLU A 1 82 ? 8.803 -3.524 9.270 1.00 97.44 82 GLU A O 1
ATOM 618 N N . ILE A 1 83 ? 8.314 -1.428 8.632 1.00 97.56 83 ILE A N 1
ATOM 619 C CA . ILE A 1 83 ? 6.871 -1.645 8.495 1.00 97.56 83 ILE A CA 1
ATOM 620 C C . ILE A 1 83 ? 6.582 -2.538 7.284 1.00 97.56 83 ILE A C 1
ATOM 622 O O . ILE A 1 83 ? 5.784 -3.466 7.391 1.00 97.56 83 ILE A O 1
ATOM 626 N N . ILE A 1 84 ? 7.256 -2.319 6.148 1.00 96.25 84 ILE A N 1
ATOM 627 C CA . ILE A 1 84 ? 7.143 -3.201 4.972 1.00 96.25 84 ILE A CA 1
ATOM 628 C C . ILE A 1 84 ? 7.569 -4.630 5.313 1.00 96.25 84 ILE A C 1
ATOM 630 O O . ILE A 1 84 ? 6.885 -5.581 4.935 1.00 96.25 84 ILE A O 1
ATOM 634 N N . PHE A 1 85 ? 8.664 -4.786 6.055 1.00 95.00 85 PHE A N 1
ATOM 635 C CA . PHE A 1 85 ? 9.140 -6.082 6.515 1.00 95.00 85 PHE A CA 1
ATOM 636 C C . PHE A 1 85 ? 8.113 -6.759 7.431 1.00 95.00 85 PHE A C 1
ATOM 638 O O . PHE A 1 85 ? 7.747 -7.908 7.191 1.00 95.00 85 PHE A O 1
ATOM 645 N N . ALA A 1 86 ? 7.570 -6.036 8.416 1.00 96.38 86 ALA A N 1
ATOM 646 C CA . ALA A 1 86 ? 6.528 -6.548 9.304 1.00 96.38 86 ALA A CA 1
ATOM 647 C C . ALA A 1 86 ? 5.268 -6.984 8.532 1.00 96.38 86 ALA A C 1
ATOM 649 O O . ALA A 1 86 ? 4.744 -8.076 8.762 1.00 96.38 86 ALA A O 1
ATOM 650 N N . LEU A 1 87 ? 4.811 -6.174 7.570 1.00 96.19 87 LEU A N 1
ATOM 651 C CA . LEU A 1 87 ? 3.699 -6.524 6.681 1.00 96.19 87 LEU A CA 1
ATOM 652 C C . LEU A 1 87 ? 4.005 -7.789 5.872 1.00 96.19 87 LEU A C 1
ATOM 654 O O . LEU A 1 87 ? 3.147 -8.663 5.761 1.00 96.19 87 LEU A O 1
ATOM 658 N N . GLY A 1 88 ? 5.230 -7.919 5.359 1.00 94.44 88 GLY A N 1
ATOM 659 C CA . GLY A 1 88 ? 5.680 -9.105 4.636 1.00 94.44 88 GLY A CA 1
ATOM 660 C C . GLY A 1 88 ? 5.663 -10.372 5.492 1.00 94.44 88 GLY A C 1
ATOM 661 O O . GLY A 1 88 ? 5.164 -11.403 5.044 1.00 94.44 88 GLY A O 1
ATOM 662 N N . CYS A 1 89 ? 6.114 -10.287 6.745 1.00 95.44 89 CYS A N 1
ATOM 663 C CA . CYS A 1 89 ? 6.017 -11.385 7.710 1.00 95.44 89 CYS A CA 1
ATOM 664 C C . CYS A 1 89 ? 4.563 -11.785 7.997 1.00 95.44 89 CYS A C 1
ATOM 666 O O . CYS A 1 89 ? 4.285 -12.960 8.223 1.00 95.44 89 CYS A O 1
ATOM 668 N N . ARG A 1 90 ? 3.630 -10.825 7.969 1.00 95.31 90 ARG A N 1
ATOM 669 C CA . ARG A 1 90 ? 2.204 -11.071 8.209 1.00 95.31 90 ARG A CA 1
ATOM 670 C C . ARG A 1 90 ? 1.513 -11.795 7.050 1.00 95.31 90 ARG A C 1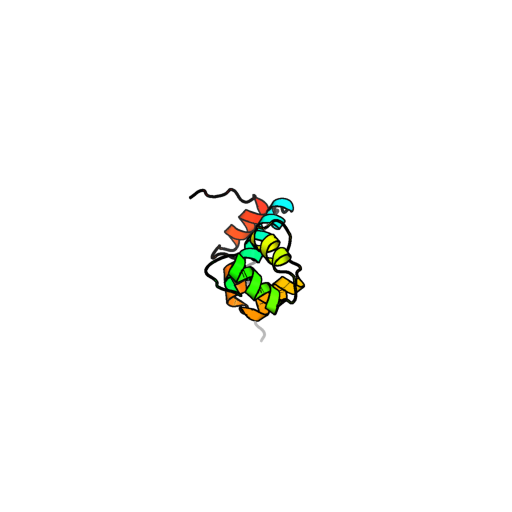
ATOM 672 O O . ARG A 1 90 ? 0.698 -12.673 7.309 1.00 95.31 90 ARG A O 1
ATOM 679 N N . VAL A 1 91 ? 1.795 -11.420 5.799 1.00 94.38 91 VAL A N 1
ATOM 680 C CA . VAL A 1 91 ? 1.113 -11.996 4.616 1.00 94.38 91 VAL A CA 1
ATOM 681 C C . VAL A 1 91 ? 1.851 -13.173 3.981 1.00 94.38 91 VAL A C 1
ATOM 683 O O . VAL A 1 91 ? 1.268 -13.919 3.199 1.00 94.38 91 VAL A O 1
ATOM 686 N N . GLY A 1 92 ? 3.129 -13.351 4.312 1.00 92.12 92 GLY A N 1
ATOM 687 C CA . GLY A 1 92 ? 3.982 -14.386 3.744 1.00 92.12 92 GLY A CA 1
ATOM 688 C C . GLY A 1 92 ? 4.612 -13.997 2.403 1.00 92.12 92 GLY A C 1
ATOM 689 O O . GLY A 1 92 ? 4.140 -13.130 1.664 1.00 92.12 92 GLY A O 1
ATOM 690 N N . VAL A 1 93 ? 5.713 -14.676 2.072 1.00 85.50 93 VAL A N 1
ATOM 691 C CA . VAL A 1 93 ? 6.582 -14.327 0.934 1.00 85.50 93 VAL A CA 1
ATOM 692 C C . VAL A 1 93 ? 5.872 -14.374 -0.423 1.00 85.50 93 VAL A C 1
ATOM 694 O O . VAL A 1 93 ? 6.154 -13.546 -1.284 1.00 85.50 93 VAL A O 1
ATOM 697 N N . PHE A 1 94 ? 4.923 -15.293 -0.622 1.00 83.38 94 PHE A N 1
ATOM 698 C CA . PHE A 1 94 ? 4.220 -15.431 -1.901 1.00 83.38 94 PHE A CA 1
ATOM 699 C C . PHE A 1 94 ? 3.323 -14.229 -2.204 1.00 83.38 94 PHE A C 1
ATOM 701 O O . PHE A 1 94 ? 3.376 -13.703 -3.313 1.00 83.38 94 PHE A O 1
ATOM 708 N N . VAL A 1 95 ? 2.588 -13.732 -1.206 1.00 87.62 95 VAL A N 1
ATOM 709 C CA . VAL A 1 95 ? 1.754 -12.529 -1.349 1.00 87.62 95 VAL A CA 1
ATOM 710 C C . VAL A 1 95 ? 2.630 -11.298 -1.565 1.00 87.62 95 VAL A C 1
ATOM 712 O O . VAL A 1 95 ? 2.327 -10.466 -2.415 1.00 87.62 95 VAL A O 1
ATOM 715 N N . VAL A 1 96 ? 3.761 -11.191 -0.856 1.00 89.31 96 VAL A N 1
ATOM 716 C CA . VAL A 1 96 ? 4.732 -10.109 -1.095 1.00 89.31 96 VAL A CA 1
ATOM 717 C C . VAL A 1 96 ? 5.212 -10.128 -2.543 1.00 89.31 96 VAL A C 1
ATOM 719 O O . VAL A 1 96 ? 5.215 -9.088 -3.198 1.00 89.31 96 VAL A O 1
ATOM 722 N N . MET A 1 97 ? 5.590 -11.294 -3.065 1.00 86.88 97 MET A N 1
ATOM 723 C CA . MET A 1 97 ? 6.049 -11.427 -4.447 1.00 86.88 97 MET A CA 1
ATOM 724 C C . MET A 1 97 ? 4.949 -11.078 -5.447 1.00 86.88 97 MET A C 1
ATOM 726 O O . MET A 1 97 ? 5.213 -10.355 -6.407 1.00 86.88 97 MET A O 1
ATOM 730 N N . GLU A 1 98 ? 3.718 -11.526 -5.215 1.00 86.94 98 GLU A N 1
ATOM 731 C CA . GLU A 1 98 ? 2.568 -11.169 -6.043 1.00 86.94 98 GLU A CA 1
ATOM 732 C C . GLU A 1 98 ? 2.330 -9.654 -6.049 1.00 86.94 98 GLU A C 1
ATOM 734 O O . GLU A 1 98 ? 2.221 -9.057 -7.117 1.00 86.94 98 GLU A O 1
ATOM 739 N N . VAL A 1 99 ? 2.349 -9.001 -4.883 1.00 86.38 99 VAL A N 1
ATOM 740 C CA . VAL A 1 99 ? 2.186 -7.545 -4.777 1.00 86.38 99 VAL A CA 1
ATOM 741 C C . VAL A 1 99 ? 3.322 -6.814 -5.487 1.00 86.38 99 VAL A C 1
ATOM 743 O O . VAL A 1 99 ? 3.065 -5.916 -6.289 1.00 86.38 99 VAL A O 1
ATOM 746 N N . MET A 1 100 ? 4.577 -7.194 -5.234 1.00 85.44 100 MET A N 1
ATOM 747 C CA . MET A 1 100 ? 5.756 -6.530 -5.801 1.00 85.44 100 MET A CA 1
ATOM 748 C C . MET A 1 100 ? 5.808 -6.660 -7.325 1.00 85.44 100 MET A C 1
ATOM 750 O O . MET A 1 100 ? 6.107 -5.685 -8.024 1.00 85.44 100 MET A O 1
ATOM 754 N N . THR A 1 101 ? 5.455 -7.835 -7.846 1.00 82.56 101 THR A N 1
ATOM 755 C CA . THR A 1 101 ? 5.473 -8.119 -9.284 1.00 82.56 101 THR A CA 1
ATOM 756 C C . THR A 1 101 ? 4.193 -7.689 -9.996 1.00 82.56 101 THR A C 1
ATOM 758 O O . THR A 1 101 ? 4.260 -7.364 -11.175 1.00 82.56 101 THR A O 1
ATOM 761 N N . MET A 1 102 ? 3.039 -7.642 -9.320 1.00 78.06 102 MET A N 1
ATOM 762 C CA . MET A 1 102 ? 1.702 -7.501 -9.924 1.00 78.06 102 MET A CA 1
ATOM 763 C C . MET A 1 102 ? 1.487 -8.429 -11.134 1.00 78.06 102 MET A C 1
ATOM 765 O O . MET A 1 102 ? 0.935 -8.012 -12.153 1.00 78.06 102 MET A O 1
ATOM 769 N N . GLY A 1 103 ? 2.011 -9.658 -11.075 1.00 64.25 103 GLY A N 1
ATOM 770 C CA . GLY A 1 103 ? 1.950 -10.615 -12.189 1.00 64.25 103 GLY A CA 1
ATOM 771 C C . GLY A 1 103 ? 2.783 -10.226 -13.419 1.00 64.25 103 GLY A C 1
ATOM 772 O O . GLY A 1 103 ? 2.637 -10.827 -14.481 1.00 64.25 103 GLY A O 1
ATOM 773 N N . GLN A 1 104 ? 3.653 -9.217 -13.314 1.00 69.25 104 GLN A N 1
ATOM 774 C CA . GLN A 1 104 ? 4.502 -8.777 -14.418 1.00 69.25 104 GLN A CA 1
ATOM 775 C C . GLN A 1 104 ? 5.745 -9.659 -14.550 1.00 69.25 104 GLN A C 1
ATOM 777 O O . GLN A 1 104 ? 6.390 -10.017 -13.564 1.00 69.25 104 GLN A O 1
ATOM 782 N N . SER A 1 105 ? 6.123 -9.954 -15.796 1.00 67.38 105 SER A N 1
ATOM 783 C CA . SER A 1 105 ? 7.390 -10.624 -16.086 1.00 67.38 105 SER A CA 1
ATOM 784 C C . SER A 1 105 ? 8.588 -9.744 -15.693 1.00 67.38 105 SER A C 1
ATOM 786 O O . SER A 1 105 ? 8.497 -8.512 -15.663 1.00 67.38 105 SER A O 1
ATOM 788 N N . ARG A 1 106 ? 9.748 -10.365 -15.439 1.00 66.38 106 ARG A N 1
ATOM 789 C CA . ARG A 1 106 ? 10.996 -9.665 -15.081 1.00 66.38 106 ARG A CA 1
ATOM 790 C C . ARG A 1 106 ? 11.369 -8.559 -16.077 1.00 66.38 106 ARG A C 1
ATOM 792 O O . ARG A 1 106 ? 11.792 -7.485 -15.656 1.00 66.38 106 ARG A O 1
ATOM 799 N N . SER A 1 107 ? 11.215 -8.806 -17.379 1.00 65.25 107 SER A N 1
ATOM 800 C CA . SER A 1 107 ? 11.520 -7.824 -18.429 1.00 65.25 107 SER A CA 1
ATOM 801 C C . SER A 1 107 ? 10.552 -6.638 -18.399 1.00 65.25 107 SER A C 1
ATOM 803 O O . SER A 1 107 ? 10.983 -5.495 -18.522 1.00 65.25 107 SER A O 1
ATOM 805 N N . THR A 1 108 ? 9.265 -6.884 -18.140 1.00 67.62 108 THR A N 1
ATOM 806 C CA . THR A 1 108 ? 8.247 -5.836 -17.962 1.00 67.62 108 THR A CA 1
ATOM 807 C C . THR A 1 108 ? 8.528 -4.969 -16.732 1.00 67.62 108 THR A C 1
ATOM 809 O O . THR A 1 108 ? 8.365 -3.749 -16.778 1.00 67.62 108 THR A O 1
ATOM 812 N N . TRP A 1 109 ? 8.969 -5.586 -15.633 1.00 65.56 109 TRP A N 1
ATOM 813 C CA . TRP A 1 109 ? 9.294 -4.877 -14.397 1.00 65.56 109 TRP A CA 1
ATOM 814 C C . TRP A 1 109 ? 10.532 -3.987 -14.553 1.00 65.56 109 TRP A C 1
ATOM 816 O O . TRP A 1 109 ? 10.479 -2.799 -14.236 1.00 65.56 109 TRP A O 1
ATOM 826 N N . LEU A 1 110 ? 11.615 -4.526 -15.124 1.00 67.12 110 LEU A N 1
ATOM 827 C CA . LEU A 1 110 ? 12.815 -3.743 -15.429 1.00 67.12 110 LEU A CA 1
ATOM 828 C C . LEU A 1 110 ? 12.496 -2.599 -16.399 1.00 67.12 110 LEU A C 1
ATOM 830 O O . LEU A 1 110 ? 12.938 -1.477 -16.176 1.00 67.12 110 LEU A O 1
ATOM 834 N N . GLY A 1 111 ? 11.649 -2.843 -17.404 1.00 65.44 111 GLY A N 1
ATOM 835 C CA . GLY A 1 111 ? 11.172 -1.805 -18.317 1.00 65.44 111 GLY A CA 1
ATOM 836 C C . GLY A 1 111 ? 10.491 -0.633 -17.605 1.00 65.44 111 GLY A C 1
ATOM 837 O O . GLY A 1 111 ? 10.755 0.512 -17.948 1.00 65.44 111 GLY A O 1
ATOM 838 N N . ARG A 1 112 ? 9.685 -0.876 -16.562 1.00 65.00 112 ARG A N 1
ATOM 839 C CA . ARG A 1 112 ? 9.016 0.195 -15.793 1.00 65.00 112 ARG A CA 1
ATOM 840 C C . ARG A 1 112 ? 9.966 1.056 -14.967 1.00 65.00 112 ARG A C 1
ATOM 842 O O . ARG A 1 112 ? 9.712 2.244 -14.807 1.00 65.00 112 ARG A O 1
ATOM 849 N N . ILE A 1 113 ? 11.036 0.465 -14.451 1.00 64.38 113 ILE A N 1
ATOM 850 C CA . ILE A 1 113 ? 12.061 1.176 -13.671 1.00 64.38 113 ILE A CA 1
ATOM 851 C C . ILE A 1 113 ? 12.960 2.017 -14.581 1.00 64.38 113 ILE A C 1
ATOM 853 O O . ILE A 1 113 ? 13.437 3.080 -14.186 1.00 64.38 113 ILE A O 1
ATOM 857 N N . VAL A 1 114 ? 13.183 1.519 -15.796 1.00 61.66 114 VAL A N 1
ATOM 858 C CA . VAL A 1 114 ? 14.091 2.086 -16.796 1.00 61.66 114 VAL A CA 1
ATOM 859 C C . VAL A 1 114 ? 13.399 3.143 -17.668 1.00 61.66 114 VAL A C 1
ATOM 861 O O . VAL A 1 114 ? 14.026 4.133 -18.022 1.00 61.66 114 VAL A O 1
ATOM 864 N N . GLN A 1 115 ? 12.124 2.955 -18.031 1.00 55.31 115 GLN A N 1
ATOM 865 C CA . GLN A 1 115 ? 11.402 3.811 -18.994 1.00 55.31 115 GLN A CA 1
ATOM 866 C C . GLN A 1 115 ? 10.347 4.724 -18.367 1.00 55.31 115 GLN A C 1
ATOM 868 O O . GLN A 1 115 ? 9.771 5.559 -19.066 1.00 55.31 115 GLN A O 1
ATOM 873 N N . GLY A 1 116 ? 10.074 4.551 -17.079 1.00 46.34 116 GLY A N 1
ATOM 874 C CA . GLY A 1 116 ? 9.016 5.273 -16.411 1.00 46.34 116 GLY A CA 1
ATOM 875 C C . GLY A 1 116 ? 7.622 4.754 -16.694 1.00 46.34 116 GLY A C 1
ATOM 876 O O . GLY A 1 116 ? 7.316 4.175 -17.741 1.00 46.34 116 GLY A O 1
ATOM 877 N N . VAL A 1 117 ? 6.750 4.898 -15.699 1.00 48.34 117 VAL A N 1
ATOM 878 C CA . VAL A 1 117 ? 5.396 4.346 -15.731 1.00 48.34 117 VAL A CA 1
ATOM 879 C C . VAL A 1 117 ? 4.546 5.189 -16.681 1.00 48.34 117 VAL A C 1
ATOM 881 O O . VAL A 1 117 ? 3.794 6.066 -16.260 1.00 48.34 117 VAL A O 1
ATOM 884 N N . ARG A 1 118 ? 4.597 4.891 -17.985 1.00 46.62 118 ARG A N 1
ATOM 885 C CA . ARG A 1 118 ? 3.499 5.259 -18.885 1.00 46.62 118 ARG A CA 1
ATOM 886 C C . ARG A 1 118 ? 2.262 4.503 -18.407 1.00 46.62 118 A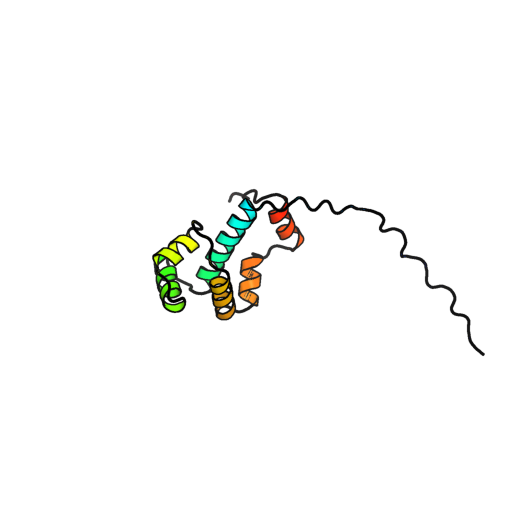RG A C 1
ATOM 888 O O . ARG A 1 118 ? 2.170 3.282 -18.545 1.00 46.62 118 ARG A O 1
ATOM 895 N N . ARG A 1 119 ? 1.345 5.228 -17.759 1.00 46.38 119 ARG A N 1
ATOM 896 C CA . ARG A 1 119 ? 0.017 4.734 -17.384 1.00 46.38 119 ARG A CA 1
ATOM 897 C C . ARG A 1 119 ? -0.637 4.165 -18.642 1.00 46.38 119 ARG A C 1
ATOM 899 O O . ARG A 1 119 ? -0.934 4.912 -19.568 1.00 46.38 119 ARG A O 1
ATOM 906 N N . VAL A 1 120 ? -0.856 2.854 -18.675 1.00 42.03 120 VAL A N 1
ATOM 907 C CA . VAL A 1 120 ? -1.833 2.272 -19.596 1.00 42.03 120 VAL A CA 1
ATOM 908 C C . VAL A 1 120 ? -3.185 2.646 -19.001 1.00 42.03 120 VAL A C 1
ATOM 910 O O . VAL A 1 120 ? -3.571 2.113 -17.960 1.00 42.03 120 VAL A O 1
ATOM 913 N N . GLY A 1 121 ? -3.809 3.676 -19.576 1.00 38.34 121 GLY A N 1
ATOM 914 C CA . GLY A 1 121 ? -5.170 4.076 -19.243 1.00 38.34 121 GLY A CA 1
ATOM 915 C C . GLY A 1 121 ? -6.119 2.899 -19.452 1.00 38.34 121 GLY A C 1
ATOM 916 O O . GLY A 1 121 ? -5.976 2.161 -20.428 1.00 38.34 121 GLY A O 1
ATOM 917 N N . ARG A 1 122 ? -7.020 2.706 -18.488 1.00 36.22 122 ARG A N 1
ATOM 918 C CA . ARG A 1 122 ? -8.259 1.955 -18.698 1.00 36.22 122 ARG A CA 1
ATOM 919 C C . ARG A 1 122 ? -9.235 2.822 -19.473 1.00 36.22 122 ARG A C 1
ATOM 921 O O . ARG A 1 122 ? -9.213 4.048 -19.221 1.00 36.22 122 ARG A O 1
#

Radius of gyration: 22.41 Å; chains: 1; bounding box: 62×58×46 Å

pLDDT: mean 79.15, std 21.03, range [36.22, 98.62]

Foldseek 3Di:
DDDDDDDDDPPPDPPPDPPPCLADFDPVLVLQLQLQLQLVLLCLLQPDPDQLNSLVVLCVVVVHDSVVSSCSNVSVDHDDVVSVVVSCVRNDDVVSCCSSCVPPDPVRNSCCRRVPDPDPDD

Sequence (122 aa):
MTAPIRDLPQVLHEASSAQSGVAPVNRVELQQVARDRAAALIRAAFPAESDRACAKAAATWLQVSDRAVLNWLAGDHAVPFEIIFALGCRVGVFVVMEVMTMGQSRSTWLGRIVQGVRRVGR